Protein AF-A0A943EIW8-F1 (afdb_monomer)

Sequence (72 aa):
MPCCQETVTELNPYRCPGTRITKRAAVWIKSRLAQGLTIAGVQKITGIHWNTVRQAEGKANQRSGKPRQMPY

pLDDT: mean 73.66, std 16.13, range [42.31, 92.06]

Organism: NCBI:txid187327

Radius of gyration: 14.83 Å; Cα contacts (8 Å, |Δi|>4): 48; chains: 1; bounding box: 27×49×29 Å

Foldseek 3Di:
DDDDDPDDDDDDVQCDPPAPDGLVLLVVLLVCVVVVQDLVNSCVVPVDDSVRSVVSNPRVVVPPPDDPDDDD

Solvent-accessible surface area (backbone atoms only — not comparable to full-atom values): 4752 Å² total; per-residue (Å²): 131,87,74,85,77,86,70,89,72,80,92,55,92,56,45,32,88,97,50,96,44,38,47,67,56,31,52,51,53,40,55,42,44,75,72,70,46,49,64,68,55,51,23,69,77,68,70,47,54,56,71,58,55,57,48,32,56,64,58,75,62,79,78,80,82,70,83,83,79,77,85,129

Secondary structure (DSSP, 8-state):
------------TTBPTTSSSBHHHHHHHHHHHHTT--HHHHHHHH---HHHHHHHHHHTTTTSS-------

Nearest PDB structures (foldseek):
  6z1p-assembly1_BE  TM=8.387E-01  e=5.177E+00  Tetrahymena thermophila SB210
  2k27-assembly1_A  TM=4.576E-01  e=1.871E+00  unclassified
  5z4z-assembly1_A  TM=6.163E-01  e=4.014E+00  unclassified
  5z4y-assembly1_B  TM=6.291E-01  e=6.678E+00  unclassified

Structure (mmCIF, N/CA/C/O backbone):
data_AF-A0A943EIW8-F1
#
_entry.id   AF-A0A943EIW8-F1
#
loop_
_atom_site.group_PDB
_atom_site.id
_atom_site.type_symbol
_atom_site.label_atom_id
_atom_site.label_alt_id
_atom_site.label_comp_id
_atom_site.label_asym_id
_atom_site.label_entity_id
_atom_site.label_seq_id
_atom_site.pdbx_PDB_ins_code
_atom_site.Cartn_x
_atom_site.Cartn_y
_atom_site.Cartn_z
_atom_site.occupancy
_atom_site.B_iso_or_equiv
_atom_site.auth_seq_id
_atom_site.auth_comp_id
_atom_site.auth_asym_id
_atom_site.auth_atom_id
_atom_site.pdbx_PDB_model_num
ATOM 1 N N . MET A 1 1 ? 7.472 -21.694 9.937 1.00 42.31 1 MET A N 1
ATOM 2 C CA . MET A 1 1 ? 7.410 -20.372 9.273 1.00 42.31 1 MET A CA 1
ATOM 3 C C . MET A 1 1 ? 7.841 -20.569 7.828 1.00 42.31 1 MET A C 1
ATOM 5 O O . MET A 1 1 ? 9.026 -20.807 7.634 1.00 42.31 1 MET A O 1
ATOM 9 N N . PRO A 1 2 ? 6.944 -20.601 6.827 1.00 55.50 2 PRO A N 1
ATOM 10 C CA . PRO A 1 2 ? 7.396 -20.802 5.459 1.00 55.50 2 PRO A CA 1
ATOM 11 C C . PRO A 1 2 ? 8.050 -19.503 4.981 1.00 55.50 2 PRO A C 1
ATOM 13 O O . PRO A 1 2 ? 7.402 -18.460 4.880 1.00 55.50 2 PRO A O 1
ATOM 16 N N . CYS A 1 3 ? 9.366 -19.565 4.774 1.00 54.94 3 CYS A N 1
ATOM 17 C CA . CYS A 1 3 ? 10.152 -18.488 4.188 1.00 54.94 3 CYS A CA 1
ATOM 18 C C . CYS A 1 3 ? 9.621 -18.177 2.786 1.00 54.94 3 CYS A C 1
ATOM 20 O O . CYS A 1 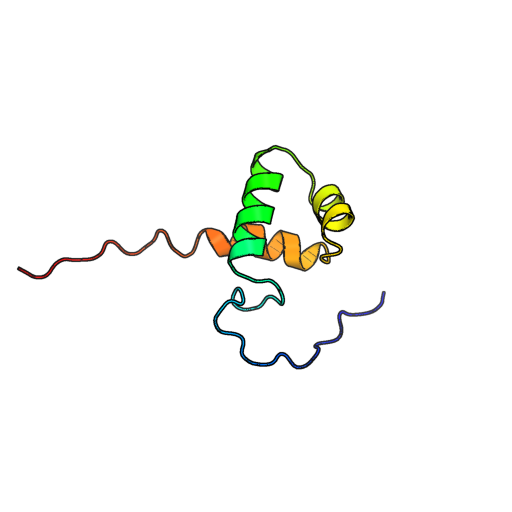3 ? 9.316 -19.078 2.005 1.00 54.94 3 CYS A O 1
ATOM 22 N N . CYS A 1 4 ? 9.489 -16.885 2.495 1.00 60.00 4 CYS A N 1
ATOM 23 C CA . CYS A 1 4 ? 8.926 -16.367 1.256 1.00 60.00 4 CYS A CA 1
ATOM 24 C C . CYS A 1 4 ? 9.767 -16.847 0.066 1.00 60.00 4 CYS A C 1
ATOM 26 O O . CYS A 1 4 ? 10.892 -16.392 -0.111 1.00 60.00 4 CYS A O 1
ATOM 28 N N . GLN A 1 5 ? 9.227 -17.764 -0.734 1.00 56.19 5 GLN A N 1
ATOM 29 C CA . GLN A 1 5 ? 9.889 -18.277 -1.929 1.00 56.19 5 GLN A CA 1
ATOM 30 C C . GLN A 1 5 ? 10.100 -17.136 -2.939 1.00 56.19 5 GLN A C 1
ATOM 32 O O . GLN A 1 5 ? 9.147 -16.459 -3.341 1.00 56.19 5 GLN A O 1
ATOM 37 N N . GLU A 1 6 ? 11.349 -16.916 -3.349 1.00 54.00 6 GLU A N 1
ATOM 38 C CA . GLU A 1 6 ? 11.707 -15.995 -4.428 1.00 54.00 6 GLU A CA 1
ATOM 39 C C . GLU A 1 6 ? 11.258 -16.586 -5.768 1.00 54.00 6 GLU A C 1
ATOM 41 O O . GLU A 1 6 ? 11.972 -17.323 -6.438 1.00 54.00 6 GLU A O 1
ATOM 46 N N . THR A 1 7 ? 10.019 -16.298 -6.162 1.00 53.41 7 THR A N 1
ATOM 47 C CA . THR A 1 7 ? 9.515 -16.673 -7.486 1.00 53.41 7 THR A CA 1
ATOM 48 C C . THR A 1 7 ? 10.102 -15.754 -8.553 1.00 53.41 7 THR A C 1
ATOM 50 O O . THR A 1 7 ? 9.910 -14.529 -8.487 1.00 53.41 7 THR A O 1
ATOM 53 N N . VAL A 1 8 ? 10.749 -16.363 -9.552 1.00 56.72 8 VAL A N 1
ATOM 54 C CA . VAL A 1 8 ? 11.263 -15.720 -10.769 1.00 56.72 8 VAL A CA 1
ATOM 55 C C . VAL A 1 8 ? 10.224 -14.746 -11.320 1.00 56.72 8 VAL A C 1
ATOM 57 O O . VAL A 1 8 ? 9.051 -15.068 -11.511 1.00 56.72 8 VAL A O 1
ATOM 60 N N . THR A 1 9 ? 10.652 -13.502 -11.488 1.00 56.31 9 THR A N 1
ATOM 61 C CA . THR A 1 9 ? 9.790 -12.374 -11.816 1.00 56.31 9 THR A CA 1
ATOM 62 C C . THR A 1 9 ? 10.167 -11.866 -13.195 1.00 56.31 9 THR A C 1
ATOM 64 O O . THR A 1 9 ? 11.196 -11.223 -13.364 1.00 56.31 9 THR A O 1
ATOM 67 N N . GLU A 1 10 ? 9.301 -12.135 -14.170 1.00 59.06 10 GLU A N 1
ATOM 68 C CA . GLU A 1 10 ? 9.365 -11.512 -15.490 1.00 59.06 10 GLU A CA 1
ATOM 69 C C . GLU A 1 10 ? 9.372 -9.977 -15.352 1.00 59.06 10 GLU A C 1
ATOM 71 O O . GLU A 1 10 ? 8.603 -9.400 -14.564 1.00 59.06 10 GLU A O 1
ATOM 76 N N . LEU A 1 11 ? 10.279 -9.327 -16.086 1.00 60.12 11 LEU A N 1
ATOM 77 C CA . LEU A 1 11 ? 10.538 -7.887 -16.056 1.00 60.12 11 LEU A CA 1
ATOM 78 C C . LEU A 1 11 ? 9.320 -7.107 -16.574 1.00 60.12 11 LEU A C 1
ATOM 80 O O . LEU A 1 11 ? 9.217 -6.757 -17.743 1.00 60.12 11 LEU A O 1
ATOM 84 N N . ASN A 1 12 ? 8.378 -6.810 -15.681 1.00 65.50 12 ASN A N 1
ATOM 85 C CA . ASN A 1 12 ? 7.237 -5.957 -15.994 1.00 65.50 12 ASN A CA 1
ATOM 86 C C . ASN A 1 12 ? 7.570 -4.486 -15.641 1.00 65.50 12 ASN A C 1
ATOM 88 O O . ASN A 1 12 ? 7.744 -4.171 -14.456 1.00 65.50 12 ASN A O 1
ATOM 92 N N . PRO A 1 13 ? 7.599 -3.560 -16.621 1.00 69.56 13 PRO A N 1
ATOM 93 C CA . PRO A 1 13 ? 7.992 -2.155 -16.425 1.00 69.56 13 PRO A CA 1
ATOM 94 C C . PRO A 1 13 ? 7.044 -1.353 -15.507 1.00 69.56 13 PRO A C 1
ATOM 96 O O . PRO A 1 13 ? 7.385 -0.272 -14.998 1.00 69.56 13 PRO A O 1
ATOM 99 N N . TYR A 1 14 ? 5.849 -1.883 -15.240 1.00 72.00 14 TYR A N 1
ATOM 100 C CA . TYR A 1 14 ? 4.856 -1.296 -14.345 1.00 72.00 14 TYR A CA 1
ATOM 101 C C . TYR A 1 14 ? 4.975 -1.779 -12.895 1.00 72.00 14 TYR A C 1
ATOM 103 O O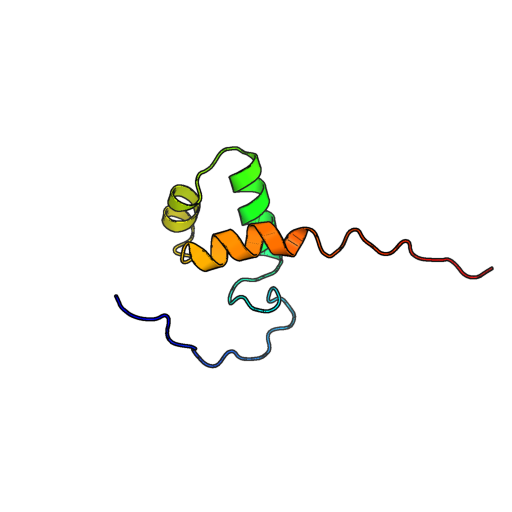 . TYR A 1 14 ? 4.267 -1.246 -12.033 1.00 72.00 1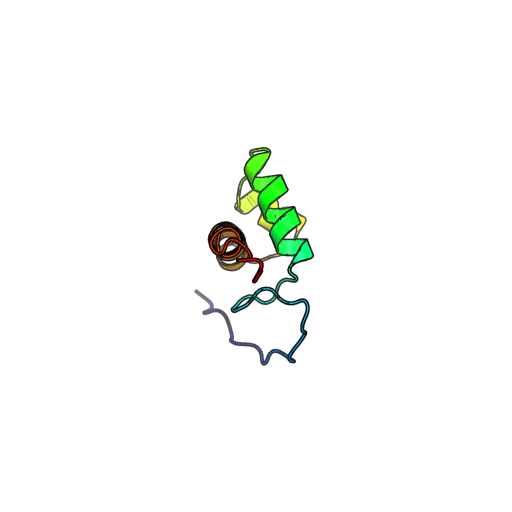4 TYR A O 1
ATOM 111 N N . ARG A 1 15 ? 5.857 -2.742 -12.589 1.00 75.44 15 ARG A N 1
ATOM 112 C CA . ARG A 1 15 ? 6.108 -3.179 -11.207 1.00 75.44 15 ARG A CA 1
ATOM 113 C C . ARG A 1 15 ? 6.793 -2.087 -10.388 1.00 75.44 15 ARG A C 1
ATOM 115 O O . ARG A 1 15 ? 7.555 -1.259 -10.894 1.00 75.44 15 ARG A O 1
ATOM 122 N N . CYS A 1 16 ? 6.491 -2.072 -9.096 1.00 70.81 16 CYS A N 1
ATOM 123 C CA . CYS A 1 16 ? 7.233 -1.293 -8.120 1.00 70.81 16 CYS A CA 1
ATOM 124 C C . CYS A 1 16 ? 8.564 -2.009 -7.822 1.00 70.81 16 CYS A C 1
ATOM 126 O O . CYS A 1 16 ? 8.536 -3.197 -7.489 1.00 70.81 16 CYS A O 1
ATOM 128 N N . PRO A 1 17 ? 9.719 -1.324 -7.918 1.00 68.25 17 PRO A N 1
ATOM 129 C CA . PRO A 1 17 ? 11.029 -1.946 -7.727 1.00 68.25 17 PRO A CA 1
ATOM 130 C C . PRO A 1 17 ? 11.155 -2.719 -6.404 1.00 68.25 17 PRO A C 1
ATOM 132 O O . PRO A 1 17 ? 10.805 -2.221 -5.327 1.00 68.25 17 PRO A O 1
ATOM 135 N N . GLY A 1 18 ? 11.663 -3.952 -6.478 1.00 72.62 18 GLY A N 1
ATOM 136 C CA . GLY A 1 18 ? 11.822 -4.838 -5.320 1.00 72.62 18 GLY A CA 1
ATOM 137 C C . GLY A 1 18 ? 10.499 -5.286 -4.687 1.00 72.62 18 GLY A C 1
ATOM 138 O O . GLY A 1 18 ? 10.468 -5.602 -3.504 1.00 72.62 18 GLY A O 1
ATOM 139 N N . THR A 1 19 ? 9.396 -5.256 -5.440 1.00 76.31 19 THR A N 1
ATOM 140 C CA . THR A 1 19 ? 8.101 -5.813 -5.031 1.00 76.31 19 THR A CA 1
ATOM 141 C C . THR A 1 19 ? 7.430 -6.514 -6.212 1.00 76.31 19 THR A C 1
ATOM 143 O O . THR A 1 19 ? 7.716 -6.217 -7.371 1.00 76.31 19 THR A O 1
ATOM 146 N N . ARG A 1 20 ? 6.491 -7.424 -5.930 1.00 77.19 20 ARG A N 1
ATOM 147 C CA . ARG A 1 20 ? 5.682 -8.097 -6.964 1.00 77.19 20 ARG A CA 1
ATOM 148 C C . ARG A 1 20 ? 4.422 -7.314 -7.362 1.00 77.19 20 ARG A C 1
ATOM 150 O O . ARG A 1 20 ? 3.661 -7.784 -8.198 1.00 77.19 20 ARG A O 1
ATOM 157 N N . ILE A 1 21 ? 4.202 -6.131 -6.786 1.00 84.50 21 ILE A N 1
ATOM 158 C CA . ILE A 1 21 ? 3.011 -5.308 -7.033 1.00 84.50 21 ILE A CA 1
ATOM 159 C C . ILE A 1 21 ? 3.279 -4.245 -8.099 1.00 84.50 21 ILE A C 1
ATOM 161 O O . ILE A 1 21 ? 4.418 -3.832 -8.324 1.00 84.50 21 ILE A O 1
ATOM 165 N N . THR A 1 22 ? 2.223 -3.768 -8.753 1.00 85.81 22 THR A N 1
ATOM 166 C CA . THR A 1 22 ? 2.317 -2.659 -9.710 1.00 85.81 22 THR A CA 1
ATOM 167 C C . THR A 1 22 ? 2.412 -1.308 -9.000 1.00 85.81 22 THR A C 1
ATOM 169 O O . THR A 1 22 ? 1.970 -1.148 -7.861 1.00 85.81 22 THR A O 1
ATOM 172 N N . LYS A 1 23 ? 2.935 -0.291 -9.695 1.00 82.69 23 LYS A N 1
ATOM 173 C CA . LYS A 1 23 ? 2.968 1.101 -9.208 1.00 82.69 23 LYS A CA 1
ATOM 174 C C . LYS A 1 23 ? 1.575 1.612 -8.824 1.00 82.69 23 LYS A C 1
ATOM 176 O O . LYS A 1 23 ? 1.433 2.284 -7.809 1.00 82.69 23 LYS A O 1
ATOM 181 N N . ARG A 1 24 ? 0.538 1.250 -9.592 1.00 83.81 24 ARG A N 1
ATOM 182 C CA . ARG A 1 24 ? -0.861 1.596 -9.278 1.00 83.81 24 ARG A CA 1
ATOM 183 C C . ARG A 1 24 ? -1.337 0.943 -7.983 1.00 83.81 24 ARG A C 1
ATOM 185 O O . ARG A 1 24 ? -1.933 1.624 -7.156 1.00 83.81 24 ARG A O 1
ATOM 192 N N . ALA A 1 25 ? -1.027 -0.338 -7.782 1.00 87.12 25 ALA A N 1
ATOM 193 C CA . ALA A 1 25 ? -1.356 -1.026 -6.538 1.00 87.12 25 ALA A CA 1
ATOM 194 C C . ALA A 1 25 ? -0.646 -0.381 -5.338 1.00 87.12 25 ALA A C 1
ATOM 196 O O . ALA A 1 25 ? -1.271 -0.179 -4.305 1.00 87.12 25 ALA A O 1
ATOM 197 N N . ALA A 1 26 ? 0.619 0.025 -5.483 1.00 86.94 26 ALA A N 1
ATOM 198 C CA . ALA A 1 26 ? 1.346 0.718 -4.419 1.00 86.94 26 ALA A CA 1
ATOM 199 C C . ALA A 1 26 ? 0.704 2.067 -4.039 1.00 86.94 26 ALA A C 1
ATOM 201 O O . ALA A 1 26 ? 0.566 2.364 -2.853 1.00 86.94 26 ALA A O 1
ATOM 202 N N . VAL A 1 27 ? 0.269 2.861 -5.026 1.00 88.31 27 VAL A N 1
ATOM 203 C CA . VAL A 1 27 ? -0.461 4.121 -4.784 1.00 88.31 27 VAL A CA 1
ATOM 204 C C . VAL A 1 27 ? -1.787 3.852 -4.073 1.00 88.31 27 VAL A C 1
ATOM 206 O O . VAL A 1 27 ? -2.086 4.503 -3.078 1.00 88.31 27 VAL A O 1
ATOM 209 N N . TRP A 1 28 ? -2.544 2.852 -4.529 1.00 89.88 28 TRP A N 1
ATOM 210 C CA . TRP A 1 28 ? -3.810 2.475 -3.904 1.00 89.88 28 TRP A CA 1
ATOM 211 C C . TRP A 1 28 ? -3.626 2.022 -2.449 1.00 89.88 28 TRP A C 1
ATOM 213 O O . TRP A 1 28 ? -4.348 2.486 -1.569 1.00 89.88 28 TRP A O 1
ATOM 223 N N . ILE A 1 29 ? -2.624 1.176 -2.179 1.00 89.50 29 ILE A N 1
ATOM 224 C CA . ILE A 1 29 ? -2.274 0.722 -0.826 1.00 89.50 29 ILE A CA 1
ATOM 225 C C . ILE A 1 29 ? -1.979 1.925 0.070 1.00 89.50 29 ILE A C 1
ATOM 227 O O . ILE A 1 29 ? -2.541 2.021 1.157 1.00 89.50 29 ILE A O 1
ATOM 231 N N . LYS A 1 30 ? -1.166 2.878 -0.401 1.00 87.75 30 LYS A N 1
ATOM 232 C CA . LYS A 1 30 ? -0.890 4.113 0.340 1.00 87.75 30 LYS A CA 1
ATOM 233 C C . LYS A 1 30 ? -2.150 4.908 0.651 1.00 87.75 30 LYS A C 1
ATOM 235 O O . LYS A 1 30 ? -2.324 5.320 1.792 1.00 87.75 30 LYS A O 1
ATOM 240 N N . SER A 1 31 ? -3.029 5.108 -0.330 1.00 90.00 31 SER A N 1
ATOM 241 C CA . SER A 1 31 ? -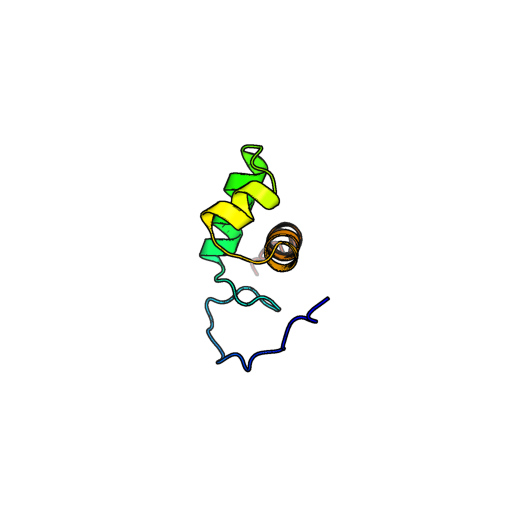4.287 5.826 -0.112 1.00 90.00 31 SER A CA 1
ATOM 242 C C . SER A 1 31 ? -5.166 5.136 0.931 1.00 90.00 31 SER A C 1
ATOM 244 O O . SER A 1 31 ? -5.795 5.820 1.730 1.00 90.00 31 SER A O 1
ATOM 246 N N . ARG A 1 32 ? -5.184 3.798 0.979 1.00 91.19 32 ARG A N 1
ATOM 247 C CA . ARG A 1 32 ? -5.917 3.054 2.016 1.00 91.19 32 ARG A CA 1
ATOM 248 C C . ARG A 1 32 ? -5.287 3.195 3.396 1.00 91.19 32 ARG A C 1
ATOM 250 O O . ARG A 1 32 ? -6.010 3.463 4.348 1.00 91.19 32 ARG A O 1
ATOM 257 N N . LEU A 1 33 ? -3.966 3.077 3.502 1.00 88.31 33 LEU A N 1
ATOM 258 C CA . LEU A 1 33 ? -3.264 3.286 4.772 1.00 88.31 33 LEU A CA 1
ATOM 259 C C . LEU A 1 33 ? -3.478 4.718 5.298 1.00 88.31 33 LEU A C 1
ATOM 261 O O . LEU A 1 33 ? -3.777 4.901 6.472 1.00 88.31 33 LEU A O 1
ATOM 265 N N . ALA A 1 34 ? -3.434 5.726 4.419 1.00 87.7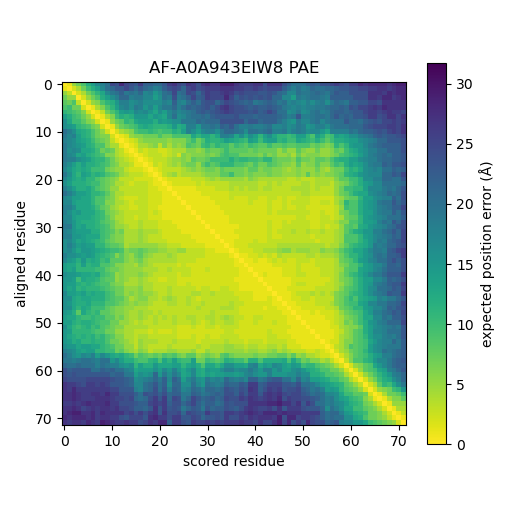5 34 ALA A N 1
ATOM 266 C CA . ALA A 1 34 ? -3.712 7.123 4.769 1.00 87.75 34 ALA A CA 1
ATOM 267 C C . ALA A 1 34 ? -5.169 7.369 5.210 1.00 87.75 34 ALA A C 1
ATOM 269 O O . ALA A 1 34 ? -5.429 8.288 5.978 1.00 87.75 34 ALA A O 1
ATOM 270 N N . GLN A 1 35 ? -6.115 6.538 4.760 1.00 91.44 35 GLN A N 1
ATOM 271 C CA . GLN A 1 35 ? -7.512 6.542 5.217 1.00 91.44 35 GLN A CA 1
ATOM 272 C C . GLN A 1 35 ? -7.711 5.822 6.565 1.00 91.44 35 GLN A C 1
ATOM 274 O O . GLN A 1 35 ? -8.845 5.672 7.010 1.00 91.44 35 GLN A O 1
ATOM 279 N N . GLY A 1 36 ? -6.636 5.355 7.211 1.00 90.75 36 GLY A N 1
ATOM 280 C CA . GLY A 1 36 ? -6.688 4.669 8.504 1.00 90.75 36 GLY A CA 1
ATOM 281 C C . GLY A 1 36 ? -6.895 3.156 8.412 1.00 90.75 36 GLY A C 1
ATOM 282 O O . GLY A 1 36 ? -7.107 2.503 9.433 1.00 90.75 36 GLY A O 1
ATOM 283 N N . LEU A 1 37 ? -6.825 2.563 7.214 1.00 91.06 37 LEU A N 1
ATOM 284 C CA . LEU A 1 37 ? -6.878 1.108 7.075 1.00 91.06 37 LEU A CA 1
ATOM 285 C C . LEU A 1 37 ? -5.581 0.476 7.595 1.00 91.06 37 LEU A C 1
ATOM 287 O O . LEU A 1 37 ? -4.486 0.923 7.267 1.00 91.06 37 LEU A O 1
ATOM 291 N N . THR A 1 38 ? -5.687 -0.609 8.362 1.00 92.06 38 THR A N 1
ATOM 292 C CA . THR A 1 38 ? -4.505 -1.325 8.860 1.00 92.06 38 THR A CA 1
ATOM 29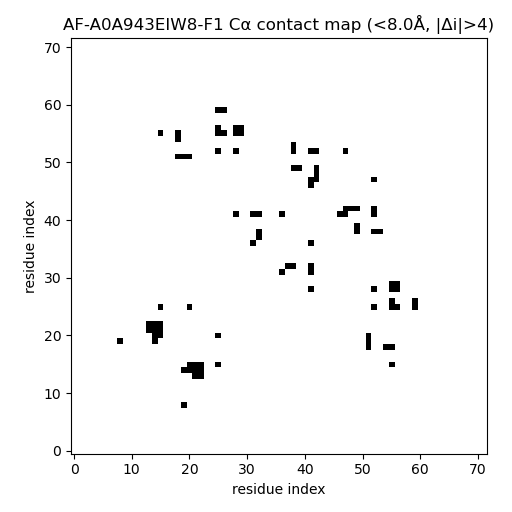3 C C . THR A 1 38 ? -3.862 -2.173 7.762 1.00 92.06 38 THR A C 1
ATOM 295 O O . THR A 1 38 ? -4.530 -2.620 6.825 1.00 92.06 38 THR A O 1
ATOM 298 N N . ILE A 1 39 ? -2.570 -2.485 7.908 1.00 88.50 39 ILE A N 1
ATOM 299 C CA . ILE A 1 39 ? -1.855 -3.414 7.012 1.00 88.50 39 ILE A CA 1
ATOM 300 C C . ILE A 1 39 ? -2.589 -4.761 6.913 1.00 88.50 39 ILE A C 1
ATOM 302 O O . ILE A 1 39 ? -2.723 -5.308 5.820 1.00 88.50 39 ILE A O 1
ATOM 306 N N . ALA A 1 40 ? -3.121 -5.268 8.030 1.00 90.44 40 ALA A N 1
ATOM 307 C CA . ALA A 1 40 ? -3.914 -6.495 8.055 1.00 90.44 40 ALA A CA 1
ATOM 308 C C . ALA A 1 40 ? -5.224 -6.364 7.257 1.00 90.44 40 ALA A C 1
ATOM 310 O O . ALA A 1 40 ? -5.616 -7.297 6.557 1.00 90.44 40 ALA A O 1
ATOM 311 N N . GLY A 1 41 ? -5.885 -5.203 7.318 1.00 91.94 41 GLY A N 1
ATOM 312 C CA . GLY A 1 41 ? -7.062 -4.903 6.500 1.00 91.94 41 GLY A CA 1
ATOM 313 C C . GLY A 1 41 ? -6.733 -4.880 5.007 1.00 91.94 41 GLY A C 1
ATOM 314 O O . GLY A 1 41 ? -7.414 -5.520 4.209 1.00 91.94 41 GLY A O 1
ATOM 315 N N . VAL A 1 42 ? -5.632 -4.227 4.629 1.00 89.94 42 VAL A N 1
ATOM 316 C CA . VAL A 1 42 ? -5.155 -4.208 3.238 1.00 89.94 42 VAL A CA 1
ATOM 317 C C . VAL A 1 42 ? -4.788 -5.613 2.757 1.00 89.94 42 VAL A C 1
ATOM 319 O O . VAL A 1 42 ? -5.165 -5.987 1.647 1.00 89.94 42 VAL A O 1
ATOM 322 N N . GLN A 1 43 ? -4.114 -6.417 3.584 1.00 91.06 43 GLN A N 1
ATOM 323 C CA . GLN A 1 43 ? -3.807 -7.816 3.276 1.00 91.06 43 GLN A CA 1
ATOM 324 C C . GLN A 1 43 ? -5.082 -8.634 3.041 1.00 91.06 43 GLN A C 1
ATOM 326 O O . GLN A 1 43 ? -5.136 -9.389 2.075 1.00 91.06 43 GLN A O 1
ATOM 331 N N . LYS A 1 44 ? -6.117 -8.471 3.876 1.00 91.44 44 LYS A N 1
ATOM 332 C CA . LYS A 1 44 ? -7.400 -9.171 3.695 1.00 91.44 44 LYS A CA 1
ATOM 333 C C . LYS A 1 44 ? -8.099 -8.792 2.387 1.00 91.44 44 LYS A C 1
ATOM 335 O O . LYS A 1 44 ? -8.656 -9.665 1.739 1.00 91.44 44 LYS A O 1
ATOM 340 N N . ILE A 1 45 ? -8.056 -7.519 1.989 1.00 89.81 45 ILE A N 1
ATOM 341 C CA . ILE A 1 45 ? -8.731 -7.040 0.768 1.00 89.81 45 ILE A CA 1
ATOM 342 C C . ILE A 1 45 ? -7.966 -7.438 -0.496 1.00 89.81 45 ILE A C 1
ATOM 344 O O . ILE A 1 45 ? -8.563 -7.778 -1.511 1.00 89.81 45 ILE A O 1
ATOM 348 N N . THR A 1 46 ? -6.638 -7.348 -0.456 1.00 86.44 46 THR A N 1
ATOM 349 C CA . THR A 1 46 ? -5.799 -7.491 -1.654 1.00 86.44 46 THR A CA 1
ATOM 350 C C . THR A 1 46 ? -5.163 -8.869 -1.800 1.00 86.44 46 THR A C 1
ATOM 352 O O . THR A 1 46 ? -4.626 -9.176 -2.860 1.00 86.44 46 THR A O 1
ATOM 355 N N . GLY A 1 47 ? -5.142 -9.674 -0.734 1.00 86.38 47 GLY A N 1
ATOM 356 C CA . GLY A 1 47 ? -4.361 -10.912 -0.657 1.00 86.38 47 GLY A CA 1
ATOM 357 C C . GLY A 1 47 ? -2.843 -10.687 -0.639 1.00 86.38 47 GLY A C 1
ATOM 358 O O . GLY A 1 47 ? -2.074 -11.646 -0.661 1.00 86.38 47 GLY A O 1
ATOM 359 N N . ILE A 1 48 ? -2.380 -9.433 -0.608 1.00 87.62 48 ILE A N 1
ATOM 360 C CA . ILE A 1 48 ? -0.957 -9.100 -0.668 1.00 87.62 48 ILE A CA 1
ATOM 361 C C . ILE A 1 48 ? -0.332 -9.322 0.707 1.00 87.62 48 ILE A C 1
ATOM 363 O O . ILE A 1 48 ? -0.803 -8.801 1.717 1.00 87.62 48 ILE A O 1
ATOM 367 N N . HIS A 1 49 ? 0.776 -10.063 0.735 1.00 88.19 49 HIS A N 1
ATOM 368 C CA . HIS A 1 49 ? 1.518 -10.342 1.960 1.00 88.19 49 HIS A CA 1
ATOM 369 C C . HIS A 1 49 ? 1.929 -9.047 2.685 1.00 88.19 49 HIS A C 1
ATOM 371 O O . HIS A 1 49 ? 2.432 -8.109 2.057 1.00 88.19 49 HIS A O 1
ATOM 377 N N . TRP A 1 50 ? 1.770 -9.011 4.013 1.00 85.88 50 TRP A N 1
ATOM 378 C CA . TRP A 1 50 ? 2.000 -7.822 4.849 1.00 85.88 50 TRP A CA 1
ATOM 379 C C . TRP A 1 50 ? 3.357 -7.149 4.601 1.00 85.88 50 TRP A C 1
ATOM 381 O O . TRP A 1 50 ? 3.444 -5.923 4.566 1.00 85.88 50 TRP A O 1
ATOM 391 N N . ASN A 1 51 ? 4.418 -7.930 4.363 1.00 86.50 51 ASN A N 1
ATOM 392 C CA . ASN A 1 51 ? 5.754 -7.380 4.124 1.00 86.50 51 ASN A CA 1
ATOM 393 C C . ASN A 1 51 ? 5.817 -6.572 2.813 1.00 86.50 51 ASN A C 1
ATOM 395 O O . ASN A 1 51 ? 6.533 -5.580 2.710 1.00 86.50 51 ASN A O 1
ATOM 399 N N . THR A 1 52 ? 5.041 -6.962 1.800 1.00 85.44 52 THR A N 1
ATOM 400 C CA . THR A 1 52 ? 4.943 -6.224 0.536 1.00 85.44 52 THR A CA 1
ATOM 401 C C . THR A 1 52 ? 4.117 -4.949 0.698 1.00 85.44 52 THR A C 1
ATOM 403 O O . THR A 1 52 ? 4.494 -3.920 0.143 1.00 85.44 52 THR A O 1
ATOM 406 N N . VAL A 1 53 ? 3.050 -4.987 1.504 1.00 86.88 53 VAL A N 1
ATOM 407 C CA . VAL A 1 53 ? 2.264 -3.795 1.877 1.00 86.88 53 VAL A CA 1
ATOM 408 C C . VAL A 1 53 ? 3.155 -2.776 2.600 1.00 86.88 53 VAL A C 1
ATOM 410 O O . VAL A 1 53 ? 3.204 -1.613 2.202 1.00 86.88 53 VAL A O 1
ATOM 413 N N . ARG A 1 54 ? 3.952 -3.231 3.575 1.00 85.06 54 ARG A N 1
ATOM 414 C CA . ARG A 1 54 ? 4.900 -2.392 4.330 1.00 85.06 54 ARG A CA 1
ATOM 415 C C . ARG A 1 54 ? 5.997 -1.789 3.442 1.00 85.06 54 ARG A C 1
ATOM 417 O O . ARG A 1 54 ? 6.386 -0.638 3.606 1.00 85.06 54 ARG A O 1
ATOM 424 N N . GLN A 1 55 ? 6.484 -2.536 2.450 1.00 83.69 55 GLN A N 1
ATOM 425 C CA . GLN A 1 55 ? 7.439 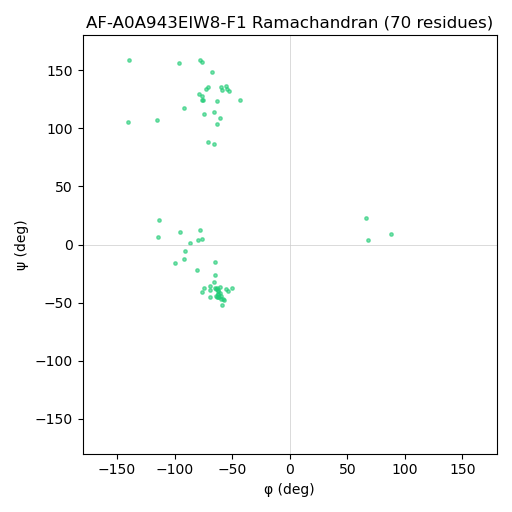-2.003 1.471 1.00 83.69 55 GLN A CA 1
ATOM 426 C C . GLN A 1 55 ? 6.815 -0.968 0.521 1.00 83.69 55 GLN A C 1
ATOM 428 O O . GLN A 1 55 ? 7.490 -0.013 0.131 1.00 83.69 55 GLN A O 1
ATOM 433 N N . ALA A 1 56 ? 5.549 -1.147 0.134 1.00 81.00 56 ALA A N 1
ATOM 434 C CA . ALA A 1 56 ? 4.830 -0.210 -0.729 1.00 81.00 56 ALA A CA 1
ATOM 435 C C . ALA A 1 56 ? 4.634 1.157 -0.051 1.00 81.00 56 ALA A C 1
ATOM 437 O O . ALA A 1 56 ? 4.777 2.201 -0.694 1.00 81.00 56 ALA A O 1
ATOM 438 N N . GLU A 1 57 ? 4.376 1.140 1.256 1.00 78.25 57 GLU A N 1
ATOM 439 C CA . GLU A 1 57 ? 4.301 2.325 2.107 1.00 78.25 57 GLU A CA 1
ATOM 440 C C . GLU A 1 57 ? 5.618 3.123 2.086 1.00 78.25 57 GLU A C 1
ATOM 442 O O . GLU A 1 57 ? 5.621 4.307 1.738 1.00 78.25 57 GLU A O 1
ATOM 447 N N . GLY A 1 58 ? 6.758 2.470 2.341 1.00 71.12 58 GLY A N 1
ATOM 448 C CA . GLY A 1 58 ? 8.066 3.139 2.374 1.00 71.12 58 GLY A CA 1
ATOM 449 C C . GLY A 1 58 ? 8.573 3.626 1.006 1.00 71.12 58 GLY A C 1
ATOM 450 O O . GLY A 1 58 ? 9.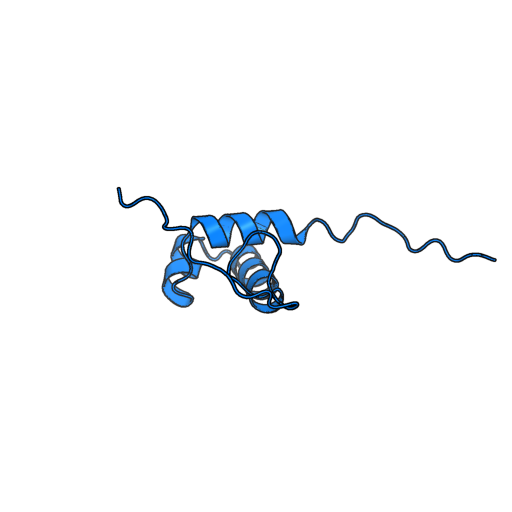126 4.720 0.890 1.00 71.12 58 GLY A O 1
ATOM 451 N N . LYS A 1 59 ? 8.366 2.853 -0.071 1.00 62.00 59 LYS A N 1
ATOM 452 C CA . LYS A 1 59 ? 9.006 3.118 -1.379 1.00 62.00 59 LYS A CA 1
ATOM 453 C C . LYS A 1 59 ? 8.333 4.198 -2.225 1.00 62.00 59 LYS A C 1
ATOM 455 O O . LYS A 1 59 ? 8.990 4.801 -3.071 1.00 62.00 59 LYS A O 1
ATOM 460 N N . ALA A 1 60 ? 7.056 4.512 -2.009 1.00 53.34 60 ALA A N 1
ATOM 461 C CA . ALA A 1 60 ? 6.396 5.567 -2.786 1.00 53.34 60 ALA A CA 1
ATOM 462 C C . ALA A 1 60 ? 6.775 7.004 -2.352 1.00 53.34 60 ALA A C 1
ATOM 464 O O . ALA A 1 60 ? 6.195 7.948 -2.872 1.00 53.34 60 ALA A O 1
ATOM 465 N N . ASN A 1 61 ? 7.707 7.192 -1.405 1.00 48.38 61 ASN A N 1
ATOM 466 C CA . ASN A 1 61 ? 8.265 8.514 -1.066 1.00 48.38 61 ASN A CA 1
ATOM 467 C C . ASN A 1 61 ? 9.552 8.856 -1.859 1.00 48.38 61 ASN A C 1
ATOM 469 O O . ASN A 1 61 ? 9.967 10.007 -1.919 1.00 48.38 61 ASN A O 1
ATOM 473 N N . GLN A 1 62 ? 10.172 7.889 -2.548 1.00 49.66 62 GLN A N 1
ATOM 474 C CA . GLN A 1 62 ? 11.454 8.087 -3.254 1.00 49.66 62 GLN A CA 1
ATOM 475 C C . GLN A 1 62 ? 11.358 8.822 -4.611 1.00 49.66 62 GLN A C 1
ATOM 477 O O . GLN A 1 62 ? 12.323 8.839 -5.370 1.00 49.66 62 GLN A O 1
ATOM 482 N N . ARG A 1 63 ? 10.223 9.454 -4.950 1.00 48.38 63 ARG A N 1
ATOM 483 C CA . ARG A 1 63 ? 10.075 10.248 -6.192 1.00 48.38 63 ARG A CA 1
ATOM 484 C C . ARG A 1 63 ? 9.860 11.753 -5.993 1.00 48.38 63 ARG A C 1
ATOM 486 O O . ARG A 1 63 ? 9.683 12.446 -6.986 1.00 48.38 63 ARG A O 1
ATOM 493 N N . SER A 1 64 ? 9.941 12.277 -4.768 1.00 45.81 64 SER A N 1
ATOM 494 C CA . SER A 1 64 ? 9.801 13.725 -4.513 1.00 45.81 64 SER A CA 1
ATOM 495 C C . SER A 1 64 ? 11.135 14.495 -4.429 1.00 45.81 64 SER A C 1
ATOM 497 O O . SER A 1 64 ? 11.149 15.645 -4.006 1.00 45.81 64 SER A O 1
ATOM 499 N N . GLY A 1 65 ? 12.267 13.883 -4.799 1.00 46.03 65 GLY A N 1
ATOM 500 C CA . GLY A 1 65 ? 13.607 14.396 -4.472 1.00 46.03 65 GLY A CA 1
ATOM 501 C C . GLY A 1 65 ? 14.484 14.879 -5.630 1.00 46.03 65 GLY A C 1
ATOM 502 O O . GLY A 1 65 ? 15.700 14.897 -5.468 1.00 46.03 65 GLY A O 1
ATOM 503 N N . LYS A 1 66 ? 13.944 15.234 -6.801 1.00 47.12 66 LYS A N 1
ATOM 504 C CA . LYS A 1 66 ? 14.747 15.953 -7.808 1.00 47.12 66 LYS A CA 1
ATOM 505 C C . LYS A 1 66 ? 13.904 17.028 -8.496 1.00 47.12 66 LYS A C 1
ATOM 507 O O . LYS A 1 66 ? 13.051 16.668 -9.310 1.00 47.12 66 LYS A O 1
ATOM 512 N N . PRO A 1 67 ? 14.097 18.325 -8.183 1.00 43.28 67 PRO A N 1
ATOM 513 C CA . PRO A 1 67 ? 13.543 19.375 -9.021 1.00 43.28 67 PRO A CA 1
ATOM 514 C C . PRO A 1 67 ? 14.110 19.193 -10.432 1.00 43.28 67 PRO A C 1
ATOM 516 O O . PRO A 1 67 ? 15.308 18.956 -10.606 1.00 43.28 67 PRO A O 1
ATOM 519 N N . ARG A 1 68 ? 13.240 19.248 -11.444 1.00 54.09 68 ARG A N 1
ATOM 520 C CA . ARG A 1 68 ? 13.685 19.376 -12.833 1.00 54.09 68 ARG A CA 1
ATOM 521 C C . ARG A 1 68 ? 14.393 20.722 -12.929 1.00 54.09 68 ARG A C 1
ATOM 523 O O . ARG A 1 68 ? 13.732 21.753 -12.924 1.00 54.09 68 ARG A O 1
ATOM 530 N N . GLN A 1 69 ? 15.719 20.709 -12.967 1.00 55.38 69 GLN A N 1
ATOM 531 C CA . GLN A 1 69 ? 16.478 21.870 -13.406 1.00 55.38 69 GLN A CA 1
ATOM 532 C C . GLN A 1 69 ? 16.148 22.060 -14.892 1.00 55.38 69 GLN A C 1
ATOM 534 O O . GLN A 1 69 ? 16.415 21.169 -15.699 1.00 55.38 69 GLN A O 1
ATOM 539 N N . MET A 1 70 ? 15.474 23.161 -15.224 1.00 50.56 70 MET A N 1
ATOM 540 C CA . MET A 1 70 ? 15.354 23.629 -16.602 1.00 50.56 70 MET A CA 1
ATOM 541 C C . MET A 1 70 ? 16.688 24.281 -16.986 1.00 50.56 70 MET A C 1
ATOM 543 O O . MET A 1 70 ? 17.121 25.178 -16.260 1.00 50.56 70 MET A O 1
ATOM 547 N N . PRO A 1 71 ? 17.358 23.845 -18.065 1.00 68.06 71 PRO A N 1
ATOM 548 C CA . PRO A 1 71 ? 18.447 24.621 -18.635 1.00 68.06 71 PRO A CA 1
ATOM 549 C C . PRO A 1 71 ? 17.861 25.848 -19.349 1.00 68.06 71 PRO A C 1
ATOM 551 O O . PRO A 1 71 ? 16.863 25.718 -20.063 1.00 68.06 71 PRO A O 1
ATOM 554 N N . TYR A 1 72 ? 18.459 27.015 -19.097 1.00 60.38 72 TYR A N 1
ATOM 555 C CA . TYR A 1 72 ? 18.281 28.224 -19.908 1.00 60.38 72 TYR A CA 1
ATOM 556 C C . TYR A 1 72 ? 19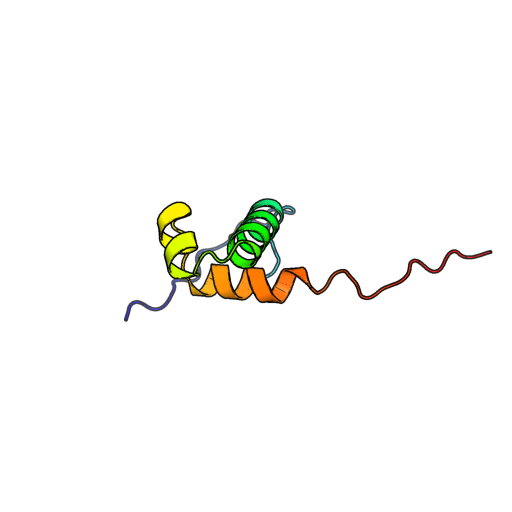.131 28.128 -21.173 1.00 60.38 72 TYR A C 1
ATOM 558 O O . TYR A 1 72 ? 20.250 27.570 -21.070 1.00 60.38 72 TYR A O 1
#

Mean predicted aligned error: 11.24 Å